Protein AF-A0A934KC36-F1 (afdb_monomer_lite)

Organism: NCBI:txid3127016

Secondary structure (DSSP, 8-state):
---S---------S-HHHHHHHHH-HHHHTTTT-SEEEE--STT-EEEEEE--TT-SS-EEEEEE----

pLDDT: mean 88.81, std 9.84, range [46.69, 97.88]

InterPro domains:
  IPR013538 Activator of Hsp90 ATPase homologue 1/2-like, C-terminal [PF08327] (14-55)
  IPR023393 START-like domain superfamily [G3DSA:3.30.530.20] (2-69)

Structure (mmCIF, N/CA/C/O backbone):
data_AF-A0A934KC36-F1
#
_entry.id   AF-A0A934KC36-F1
#
loop_
_atom_site.group_PDB
_atom_site.id
_atom_site.type_symbol
_atom_site.label_atom_id
_atom_site.label_alt_id
_atom_site.label_comp_id
_atom_site.label_asym_id
_atom_site.label_entity_id
_atom_site.label_seq_id
_atom_site.pdbx_PDB_ins_code
_atom_site.Cartn_x
_atom_site.Cartn_y
_atom_site.Cartn_z
_atom_site.occupancy
_atom_site.B_iso_or_equiv
_atom_site.auth_seq_id
_atom_site.auth_comp_id
_atom_site.auth_asym_id
_atom_site.auth_atom_id
_atom_site.pdbx_PDB_model_num
ATOM 1 N N . MET A 1 1 ? -15.105 -6.307 -25.194 1.00 46.69 1 MET A N 1
ATOM 2 C CA . MET A 1 1 ? -13.774 -5.880 -24.725 1.00 46.69 1 MET A CA 1
ATOM 3 C C . MET A 1 1 ? -13.783 -6.023 -23.215 1.00 46.69 1 MET A C 1
ATOM 5 O O . MET A 1 1 ? -14.473 -5.260 -22.563 1.00 46.69 1 MET A O 1
ATOM 9 N N . ALA A 1 2 ? -13.165 -7.079 -22.692 1.00 55.81 2 ALA A N 1
ATOM 10 C CA . ALA A 1 2 ? -13.109 -7.391 -21.258 1.00 55.81 2 ALA A CA 1
ATOM 11 C C . ALA A 1 2 ? -11.643 -7.590 -20.815 1.00 55.81 2 ALA A C 1
ATOM 13 O O . ALA A 1 2 ? -11.358 -8.434 -19.978 1.00 55.81 2 ALA A O 1
ATOM 14 N N . GLY A 1 3 ? -10.708 -6.887 -21.472 1.00 64.69 3 GLY A N 1
ATOM 15 C CA . GLY A 1 3 ? -9.263 -7.122 -21.360 1.00 64.69 3 GLY A CA 1
ATOM 16 C C . GLY A 1 3 ? -8.476 -6.070 -20.575 1.00 64.69 3 GLY A C 1
ATOM 17 O O . GLY A 1 3 ? -7.278 -6.253 -20.405 1.00 64.69 3 GLY 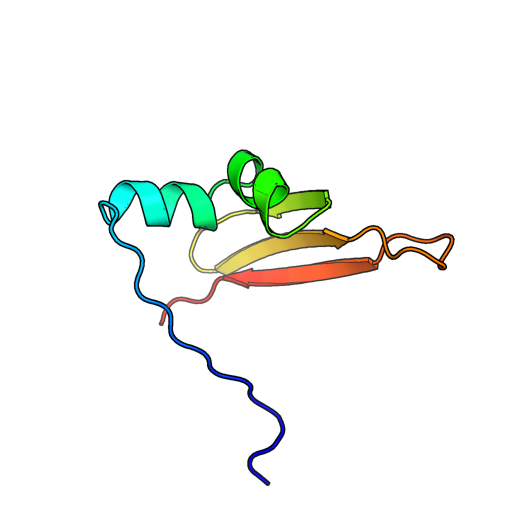A O 1
ATOM 18 N N . ASP A 1 4 ? -9.119 -5.006 -20.088 1.00 84.06 4 ASP A N 1
ATOM 19 C CA . ASP A 1 4 ? -8.414 -3.850 -19.501 1.00 84.06 4 ASP A CA 1
ATOM 20 C C . ASP A 1 4 ? -8.367 -3.894 -17.962 1.00 84.06 4 ASP A C 1
ATOM 22 O O . ASP A 1 4 ? -7.879 -2.967 -17.321 1.00 84.06 4 ASP A O 1
ATOM 26 N N . ARG A 1 5 ? -8.891 -4.964 -17.350 1.00 82.50 5 ARG A N 1
ATOM 27 C CA . ARG A 1 5 ? -8.967 -5.131 -15.895 1.00 82.50 5 ARG A CA 1
ATOM 28 C C . ARG A 1 5 ? -8.437 -6.501 -15.501 1.00 82.50 5 ARG A C 1
ATOM 30 O O . ARG A 1 5 ? -8.859 -7.518 -16.047 1.00 82.50 5 ARG A O 1
ATOM 37 N N . ILE A 1 6 ? -7.520 -6.513 -14.541 1.00 89.19 6 ILE A N 1
ATOM 38 C CA . ILE A 1 6 ? -6.986 -7.729 -13.932 1.00 89.19 6 ILE A CA 1
ATOM 39 C C . ILE A 1 6 ? -7.493 -7.770 -12.492 1.00 89.19 6 ILE A C 1
ATOM 41 O O . ILE A 1 6 ? -7.298 -6.818 -11.743 1.00 89.19 6 ILE A O 1
ATOM 45 N N . GLU A 1 7 ? -8.140 -8.871 -12.115 1.00 90.94 7 GLU A N 1
ATOM 46 C CA . GLU A 1 7 ? -8.642 -9.120 -10.760 1.00 90.94 7 GLU A CA 1
ATOM 47 C C . GLU A 1 7 ? -8.043 -10.426 -10.234 1.00 90.94 7 GLU A C 1
ATOM 49 O O . GLU A 1 7 ? -7.915 -11.409 -10.975 1.00 90.94 7 GLU A O 1
ATOM 54 N N . ARG A 1 8 ? -7.627 -10.421 -8.966 1.00 93.25 8 ARG A N 1
ATOM 55 C CA . ARG A 1 8 ? -7.045 -11.570 -8.269 1.00 93.25 8 ARG A CA 1
ATOM 56 C C . ARG A 1 8 ? -7.429 -11.515 -6.799 1.00 93.25 8 ARG A C 1
ATOM 58 O O . ARG A 1 8 ? -7.272 -10.472 -6.175 1.00 93.25 8 ARG A O 1
ATOM 65 N N . ASP A 1 9 ? -7.812 -12.670 -6.268 1.00 95.19 9 ASP A N 1
ATOM 66 C CA . ASP A 1 9 ? -8.118 -12.851 -4.854 1.00 95.19 9 ASP A CA 1
ATOM 67 C C . ASP A 1 9 ? -7.077 -13.768 -4.208 1.00 95.19 9 ASP A C 1
ATOM 69 O O . ASP A 1 9 ? -6.608 -14.735 -4.819 1.00 95.19 9 ASP A O 1
ATOM 73 N N . VAL A 1 10 ? -6.732 -13.475 -2.956 1.00 93.75 10 VAL A N 1
ATOM 74 C CA . VAL A 1 10 ? -5.845 -14.294 -2.126 1.00 93.75 10 VAL A CA 1
ATOM 75 C C . VAL A 1 10 ? -6.378 -14.334 -0.697 1.00 93.75 10 VAL A C 1
ATOM 77 O O . VAL A 1 10 ? -6.888 -13.338 -0.188 1.00 93.75 10 VAL A O 1
ATOM 80 N N . VAL A 1 11 ? -6.272 -15.493 -0.046 1.00 95.88 11 VAL A N 1
ATOM 81 C CA . VAL A 1 11 ? -6.624 -15.647 1.370 1.00 95.88 11 VAL A CA 1
ATOM 82 C C . VAL A 1 11 ? -5.371 -15.417 2.209 1.00 95.88 11 VAL A C 1
ATOM 84 O O . VAL A 1 11 ? -4.365 -16.095 2.009 1.00 95.88 11 VAL A O 1
ATOM 87 N N . ILE A 1 12 ? -5.445 -14.473 3.150 1.00 95.12 12 ILE A N 1
ATOM 88 C CA . ILE A 1 12 ? -4.383 -14.176 4.117 1.00 95.12 12 ILE A CA 1
ATOM 89 C C . ILE A 1 12 ? -4.906 -14.525 5.512 1.00 95.12 12 ILE A C 1
ATOM 91 O O . ILE A 1 12 ? -5.882 -13.940 5.978 1.00 95.12 12 ILE A O 1
ATOM 95 N N . GLU A 1 13 ? -4.259 -15.478 6.185 1.00 97.19 13 GLU A N 1
ATOM 96 C CA . GLU A 1 13 ? -4.599 -15.885 7.555 1.00 97.19 13 GLU A CA 1
ATOM 97 C C . GLU A 1 13 ? -4.008 -14.905 8.584 1.00 97.19 13 GLU A C 1
ATOM 99 O O . GLU A 1 13 ? -3.088 -15.232 9.331 1.00 97.19 13 GLU A O 1
ATOM 104 N N . ALA A 1 14 ? -4.521 -13.674 8.607 1.00 96.75 14 ALA A N 1
ATOM 105 C CA . ALA A 1 14 ? -4.102 -12.634 9.542 1.00 96.75 14 ALA A CA 1
ATOM 106 C C . ALA A 1 14 ? -5.291 -11.767 9.997 1.00 96.75 14 ALA A C 1
ATOM 108 O O . ALA A 1 14 ? -6.301 -11.684 9.292 1.00 96.75 14 ALA A O 1
ATOM 109 N N . PRO A 1 15 ? -5.197 -11.102 11.165 1.00 97.88 15 PRO A N 1
ATOM 110 C CA . PRO A 1 15 ? -6.180 -10.104 11.573 1.00 97.88 15 PRO A CA 1
ATOM 111 C C . PRO A 1 15 ? -6.286 -8.969 10.549 1.00 97.88 15 PRO A C 1
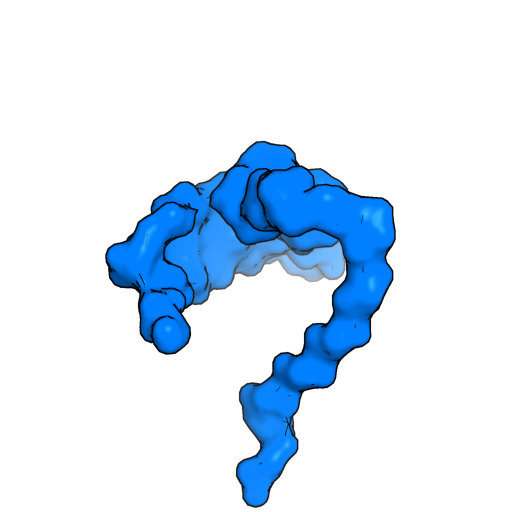ATOM 113 O O . PRO A 1 15 ? -5.273 -8.515 10.015 1.00 97.88 15 PRO A O 1
ATOM 116 N N . ILE A 1 16 ? -7.505 -8.475 10.319 1.00 95.44 16 ILE A N 1
ATOM 117 C CA . ILE A 1 16 ? -7.763 -7.438 9.310 1.00 95.44 16 ILE A CA 1
ATOM 118 C C . ILE A 1 16 ? -6.981 -6.148 9.574 1.00 95.44 16 ILE A C 1
ATOM 120 O O . ILE A 1 16 ? -6.490 -5.545 8.629 1.00 95.44 16 ILE A O 1
ATOM 124 N N . ASP A 1 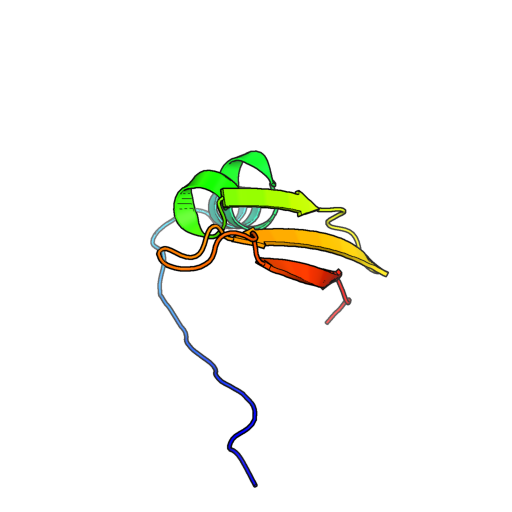17 ? -6.797 -5.770 10.841 1.00 96.81 17 ASP A N 1
ATOM 125 C CA . ASP A 1 17 ? -6.067 -4.555 11.215 1.00 96.81 17 ASP A CA 1
ATOM 126 C C . ASP A 1 17 ? -4.591 -4.629 10.796 1.00 96.81 17 ASP A C 1
ATOM 128 O O . ASP A 1 17 ? -4.028 -3.645 10.326 1.00 96.81 17 ASP A O 1
ATOM 132 N N . VAL A 1 18 ? -3.988 -5.822 10.887 1.00 96.12 18 VAL A N 1
ATOM 133 C CA . VAL A 1 18 ? -2.604 -6.068 10.453 1.00 96.12 18 VAL A CA 1
ATOM 134 C C . VAL A 1 18 ? -2.507 -6.000 8.935 1.00 96.12 18 VAL A C 1
ATOM 136 O O . VAL A 1 18 ? -1.604 -5.365 8.399 1.00 96.12 18 VAL A O 1
ATOM 139 N N . VAL A 1 19 ? -3.447 -6.631 8.224 1.00 96.19 19 VAL A N 1
ATOM 140 C CA . VAL A 1 19 ? -3.484 -6.559 6.757 1.00 96.19 19 VAL A CA 1
ATOM 141 C C . VAL A 1 19 ? -3.645 -5.110 6.311 1.00 96.19 19 VAL A C 1
ATOM 143 O O . VAL A 1 19 ? -2.928 -4.674 5.416 1.00 96.19 19 VAL A O 1
ATOM 146 N N . TRP A 1 20 ? -4.537 -4.359 6.959 1.00 94.19 20 TRP A N 1
ATOM 147 C CA . TRP A 1 20 ? -4.757 -2.950 6.669 1.00 94.19 20 TRP A CA 1
ATOM 148 C C . TRP A 1 20 ? -3.485 -2.126 6.861 1.00 94.19 20 TRP A C 1
ATOM 150 O O 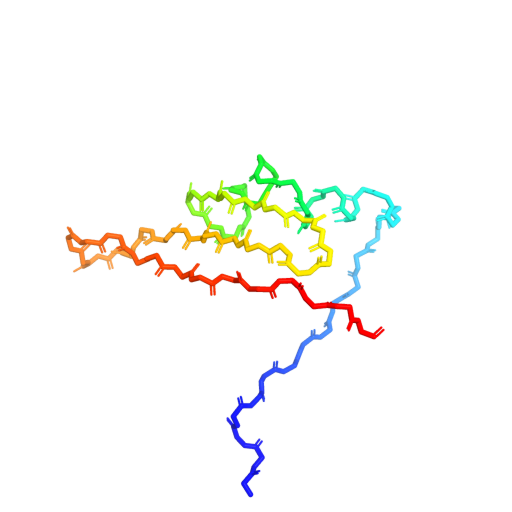. TRP A 1 20 ? -3.112 -1.375 5.966 1.00 94.19 20 TRP A O 1
ATOM 160 N N . GLU A 1 21 ? -2.784 -2.294 7.980 1.00 94.94 21 GLU A N 1
ATOM 161 C CA . GLU A 1 21 ? -1.492 -1.651 8.234 1.00 94.94 21 GLU A CA 1
ATOM 162 C C . GLU A 1 21 ? -0.473 -1.960 7.126 1.00 94.94 21 GLU A C 1
ATOM 164 O O . GLU A 1 21 ? 0.116 -1.037 6.564 1.00 94.94 21 GLU A O 1
ATOM 169 N N . VAL A 1 22 ? -0.345 -3.228 6.724 1.00 95.56 22 VAL A N 1
ATOM 170 C CA . VAL A 1 22 ? 0.626 -3.660 5.703 1.00 95.56 22 VAL A CA 1
ATOM 171 C C . VAL A 1 22 ? 0.348 -3.083 4.308 1.00 95.56 22 VAL A C 1
ATOM 173 O O . VAL A 1 22 ? 1.283 -2.869 3.534 1.00 95.56 22 VAL A O 1
ATOM 176 N N . ILE A 1 23 ? -0.919 -2.826 3.973 1.00 92.81 23 ILE A N 1
ATOM 177 C CA . ILE A 1 23 ? -1.317 -2.294 2.657 1.00 92.81 23 ILE A CA 1
ATOM 178 C C . ILE A 1 23 ? -1.569 -0.782 2.644 1.00 92.81 23 ILE A C 1
ATOM 180 O O . ILE A 1 23 ? -1.861 -0.241 1.579 1.00 92.81 23 ILE A O 1
ATOM 184 N N . SER A 1 24 ? -1.508 -0.103 3.793 1.00 92.12 24 SER A N 1
ATOM 185 C CA . SER A 1 24 ? -1.775 1.341 3.896 1.00 92.12 24 SER A CA 1
ATOM 186 C C . SER A 1 24 ? -0.589 2.156 4.402 1.00 92.12 24 SER A C 1
ATOM 188 O O . SER A 1 24 ? -0.515 3.348 4.114 1.00 92.12 24 SER A O 1
ATOM 190 N N . GLN A 1 25 ? 0.350 1.548 5.127 1.00 94.56 25 GLN A N 1
ATOM 191 C CA . GLN A 1 25 ? 1.529 2.258 5.609 1.00 94.56 25 GLN A CA 1
ATOM 192 C C . GLN A 1 25 ? 2.656 2.196 4.569 1.00 94.56 25 GLN A C 1
ATOM 194 O O . GLN A 1 25 ? 3.049 1.091 4.176 1.00 94.56 25 GLN A O 1
ATOM 199 N N . PRO A 1 26 ? 3.213 3.344 4.136 1.00 94.31 26 PRO A N 1
ATOM 200 C CA . PRO A 1 26 ? 4.339 3.374 3.206 1.00 94.31 26 PRO A CA 1
ATOM 201 C C . PRO A 1 26 ? 5.512 2.505 3.663 1.00 94.31 26 PRO A C 1
ATOM 203 O O . PRO A 1 26 ? 6.079 1.762 2.865 1.00 94.31 26 PRO A O 1
ATOM 206 N N . GLU A 1 27 ? 5.816 2.527 4.963 1.00 94.38 27 GLU A N 1
ATOM 207 C CA . GLU A 1 27 ? 6.905 1.763 5.571 1.00 94.38 27 GLU A CA 1
ATOM 208 C C . GLU A 1 27 ? 6.706 0.252 5.425 1.00 94.38 27 GLU A C 1
ATOM 210 O O . GLU A 1 27 ? 7.679 -0.487 5.327 1.00 94.38 27 GLU A O 1
ATOM 215 N N . GLN A 1 28 ? 5.459 -0.219 5.382 1.00 96.00 28 GLN A N 1
ATOM 216 C CA . GLN A 1 28 ? 5.163 -1.631 5.160 1.00 96.00 28 GLN A CA 1
ATOM 217 C C . GLN A 1 28 ? 5.149 -1.989 3.675 1.00 96.00 28 GLN A C 1
ATOM 219 O O . GLN A 1 28 ? 5.598 -3.067 3.294 1.00 96.00 28 GLN A O 1
ATOM 224 N N . ILE A 1 29 ? 4.667 -1.090 2.819 1.00 95.25 29 ILE A N 1
ATOM 225 C CA . ILE A 1 2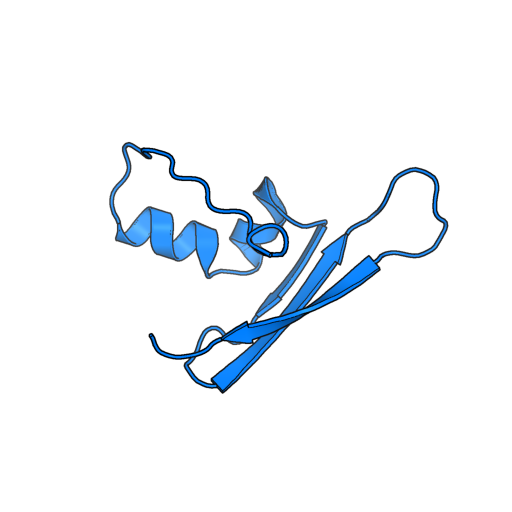9 ? 4.529 -1.336 1.378 1.00 95.25 29 ILE A CA 1
ATOM 226 C C . ILE A 1 29 ? 5.885 -1.522 0.702 1.00 95.25 29 ILE A C 1
ATOM 228 O O . ILE A 1 29 ? 6.018 -2.407 -0.149 1.00 95.25 29 ILE A O 1
ATOM 232 N N . VAL A 1 30 ? 6.905 -0.778 1.141 1.00 95.81 30 VAL A N 1
ATOM 233 C CA . VAL A 1 30 ? 8.275 -0.932 0.624 1.00 95.81 30 VAL A CA 1
ATOM 234 C C . VAL A 1 30 ? 8.896 -2.302 0.929 1.00 95.81 30 VAL A C 1
ATOM 236 O O . VAL A 1 30 ? 9.906 -2.684 0.346 1.00 95.81 30 VAL A O 1
ATOM 239 N N . HIS A 1 31 ? 8.311 -3.082 1.844 1.00 95.38 31 HIS A N 1
ATOM 240 C CA . HIS A 1 31 ? 8.804 -4.423 2.155 1.00 95.38 31 HIS A CA 1
ATOM 241 C C . HIS A 1 31 ? 8.317 -5.504 1.187 1.00 95.38 31 HIS A C 1
ATOM 243 O O . HIS A 1 31 ? 8.911 -6.584 1.158 1.00 95.38 31 HIS A O 1
ATOM 249 N N . TRP A 1 32 ? 7.244 -5.265 0.425 1.00 93.19 32 TRP A N 1
ATOM 250 C CA . TRP A 1 32 ? 6.623 -6.322 -0.382 1.00 93.19 32 TRP A CA 1
ATOM 251 C C . TRP A 1 32 ? 6.192 -5.908 -1.788 1.00 93.19 32 TRP A C 1
ATOM 253 O O . TRP A 1 32 ? 6.015 -6.795 -2.626 1.00 93.19 32 TRP A O 1
ATOM 263 N N . PHE A 1 33 ? 6.005 -4.614 -2.059 1.00 92.88 33 PHE A N 1
ATOM 264 C CA . PHE A 1 33 ? 5.428 -4.162 -3.322 1.00 92.88 33 PHE A CA 1
ATOM 265 C C . PHE A 1 33 ? 6.338 -3.231 -4.114 1.00 92.88 33 PHE A C 1
ATOM 267 O O . PHE A 1 33 ? 6.659 -3.566 -5.250 1.00 92.88 33 PHE A O 1
ATOM 274 N N . SER A 1 34 ? 6.737 -2.091 -3.547 1.00 94.81 34 SER A N 1
ATOM 275 C CA . SER A 1 34 ? 7.550 -1.073 -4.229 1.00 94.81 34 SER A CA 1
ATOM 276 C C . SER A 1 34 ? 8.907 -0.886 -3.555 1.00 94.81 34 SER A C 1
ATOM 278 O O . SER A 1 34 ? 9.131 -1.397 -2.464 1.00 94.81 34 SER A O 1
ATOM 280 N N . ASP A 1 35 ? 9.811 -0.148 -4.195 1.00 94.88 35 ASP A N 1
ATOM 281 C CA . ASP A 1 35 ? 11.112 0.193 -3.608 1.00 94.88 35 ASP A CA 1
ATOM 282 C C . ASP A 1 35 ? 11.019 1.472 -2.761 1.00 94.88 35 ASP A C 1
ATOM 284 O O . ASP A 1 35 ? 11.635 1.574 -1.702 1.00 94.88 35 ASP A O 1
ATOM 288 N N . GLU A 1 36 ? 10.175 2.422 -3.179 1.00 95.00 36 GLU A N 1
ATOM 289 C CA . GLU A 1 36 ? 9.787 3.585 -2.375 1.00 95.00 36 GLU A CA 1
ATOM 290 C C . GLU A 1 36 ? 8.267 3.789 -2.425 1.00 95.00 36 GLU A C 1
ATOM 292 O O . GLU A 1 36 ? 7.597 3.410 -3.397 1.00 95.00 36 GLU A O 1
ATOM 297 N N . ALA A 1 37 ? 7.714 4.382 -1.367 1.00 95.69 37 ALA A N 1
ATOM 298 C CA . ALA A 1 37 ? 6.293 4.680 -1.257 1.00 95.69 37 ALA A CA 1
ATOM 299 C C . ALA A 1 37 ? 6.067 6.000 -0.508 1.00 95.69 37 ALA A C 1
ATOM 301 O O . ALA A 1 37 ? 6.619 6.222 0.566 1.00 95.69 37 ALA A O 1
ATOM 302 N N . GLU A 1 38 ? 5.191 6.840 -1.050 1.00 94.19 38 GLU A N 1
ATOM 303 C CA . GLU A 1 38 ? 4.647 8.030 -0.395 1.00 94.19 38 GLU A CA 1
ATOM 304 C C . GLU A 1 38 ? 3.131 7.997 -0.552 1.00 94.19 38 GLU A C 1
ATOM 306 O O . GLU A 1 38 ? 2.637 8.049 -1.675 1.00 94.19 38 GLU A O 1
ATOM 311 N N . LEU A 1 39 ? 2.371 7.874 0.538 1.00 91.19 39 LEU A N 1
ATOM 312 C CA . LEU A 1 39 ? 0.923 7.667 0.455 1.00 91.19 39 LEU A CA 1
ATOM 313 C C . LEU A 1 39 ? 0.175 8.547 1.449 1.00 91.19 39 LEU A C 1
ATOM 315 O O . LEU A 1 39 ? 0.458 8.538 2.645 1.00 91.19 39 LEU A O 1
ATOM 319 N N . ASP A 1 40 ? -0.842 9.245 0.954 1.00 90.88 40 ASP A N 1
ATOM 320 C CA . ASP A 1 40 ? -1.851 9.924 1.759 1.00 90.88 40 ASP A CA 1
ATOM 321 C C . ASP A 1 40 ? -3.130 9.076 1.759 1.00 90.88 40 ASP A C 1
ATOM 323 O O . ASP A 1 40 ? -4.035 9.272 0.943 1.00 90.88 40 ASP A O 1
ATOM 327 N N . VAL A 1 41 ? -3.184 8.069 2.639 1.00 83.50 41 VAL A N 1
ATOM 328 C CA . VAL A 1 41 ? -4.280 7.083 2.686 1.00 83.50 41 VAL A CA 1
ATOM 329 C C . VAL A 1 41 ? -5.519 7.670 3.363 1.00 83.50 41 VAL A C 1
ATOM 331 O O . VAL A 1 41 ? -5.896 7.339 4.487 1.00 83.50 41 VAL A O 1
ATOM 334 N N . ARG A 1 42 ? -6.178 8.566 2.636 1.00 86.38 42 ARG A N 1
ATOM 335 C CA . ARG A 1 42 ? -7.501 9.123 2.926 1.00 86.38 42 ARG A CA 1
ATOM 336 C C . ARG A 1 42 ? -8.305 9.196 1.636 1.00 86.38 42 ARG A C 1
ATOM 338 O O . ARG A 1 42 ? -7.745 9.234 0.546 1.00 86.38 42 ARG A O 1
ATOM 345 N N . THR A 1 43 ? -9.626 9.264 1.739 1.00 87.00 43 THR A N 1
ATOM 346 C CA . THR A 1 43 ? -10.473 9.485 0.562 1.00 87.00 43 THR A CA 1
ATOM 347 C C . THR A 1 43 ? -10.089 10.788 -0.143 1.00 87.00 43 THR A C 1
ATOM 349 O O . THR A 1 43 ? -10.067 11.851 0.477 1.00 87.00 43 THR A O 1
ATOM 352 N N . GLY A 1 44 ? -9.805 10.702 -1.440 1.00 88.00 44 GLY A N 1
ATOM 353 C CA . GLY A 1 44 ? -9.316 11.807 -2.264 1.00 88.00 44 GLY A CA 1
ATOM 354 C C . GLY A 1 44 ? -7.822 12.101 -2.105 1.00 88.00 44 GLY A C 1
ATOM 355 O O . GLY A 1 44 ? -7.337 13.039 -2.732 1.00 88.00 44 GLY A O 1
ATOM 356 N N . GLY A 1 45 ? -7.107 11.337 -1.278 1.00 87.12 45 GLY A N 1
ATOM 357 C CA . GLY A 1 45 ? -5.660 11.422 -1.141 1.00 87.12 45 GLY A CA 1
ATOM 358 C C . GLY A 1 45 ? -4.932 10.854 -2.358 1.00 87.12 45 GLY A C 1
ATOM 359 O O . GLY A 1 45 ? -5.480 10.061 -3.134 1.00 87.12 45 GLY A O 1
ATOM 360 N N . GLU A 1 46 ? -3.687 11.281 -2.522 1.00 92.50 46 GLU A N 1
ATOM 361 C CA . GLU A 1 46 ? -2.804 10.838 -3.597 1.00 92.50 46 GLU A CA 1
ATOM 362 C C . GLU A 1 46 ? -1.646 10.017 -3.032 1.00 92.50 46 GLU A C 1
ATOM 364 O O . GLU A 1 46 ? -1.328 10.069 -1.842 1.00 92.50 46 GLU A O 1
ATOM 369 N N . GLY A 1 47 ? -1.019 9.233 -3.897 1.00 92.75 47 GLY A N 1
ATOM 370 C CA . GLY A 1 47 ? 0.171 8.479 -3.551 1.00 92.75 47 GLY A CA 1
ATOM 371 C C . GLY A 1 47 ? 1.120 8.347 -4.729 1.00 92.75 47 GLY A C 1
ATOM 372 O O . GLY A 1 47 ? 0.722 8.515 -5.882 1.00 92.75 47 GLY A O 1
ATOM 373 N N . ILE A 1 48 ? 2.375 8.040 -4.435 1.00 95.94 48 ILE A N 1
ATOM 374 C CA . ILE A 1 48 ? 3.417 7.748 -5.409 1.00 95.94 48 ILE A CA 1
ATOM 375 C C . ILE A 1 48 ? 4.083 6.445 -4.980 1.00 95.94 48 ILE A C 1
ATOM 377 O O . ILE A 1 48 ? 4.510 6.303 -3.835 1.00 95.94 48 ILE A O 1
ATOM 381 N N . LEU A 1 49 ? 4.161 5.493 -5.906 1.00 94.69 49 LEU A N 1
ATOM 382 C CA . LEU A 1 49 ? 4.975 4.293 -5.752 1.00 94.69 49 LEU A CA 1
ATOM 383 C C . LEU A 1 49 ? 6.100 4.318 -6.773 1.00 94.69 49 LEU A C 1
ATOM 385 O O . LEU A 1 49 ? 5.843 4.499 -7.966 1.00 94.69 49 LEU A O 1
ATOM 389 N N . THR A 1 50 ? 7.322 4.088 -6.311 1.00 95.06 50 THR A N 1
ATOM 390 C CA . THR A 1 50 ? 8.513 4.068 -7.158 1.00 95.06 50 THR A CA 1
ATOM 391 C C . THR A 1 50 ? 9.067 2.652 -7.232 1.00 95.06 50 THR A C 1
ATOM 393 O O . THR A 1 50 ? 9.214 1.985 -6.209 1.00 95.06 50 THR A O 1
ATOM 396 N N . PHE A 1 51 ? 9.369 2.201 -8.450 1.00 93.12 51 PHE A N 1
ATOM 397 C CA . PHE A 1 51 ? 9.927 0.879 -8.721 1.00 93.12 51 PHE A CA 1
ATOM 398 C C . PHE A 1 51 ? 11.262 0.995 -9.454 1.00 93.12 51 PHE A C 1
ATOM 400 O O . PHE A 1 51 ? 11.362 1.624 -10.516 1.00 93.12 51 PHE A O 1
ATOM 407 N N . GLU A 1 52 ? 12.275 0.326 -8.927 1.00 91.00 52 GLU A N 1
ATOM 408 C CA . GLU A 1 52 ? 13.567 0.136 -9.556 1.00 91.00 52 GLU A CA 1
ATOM 409 C C . GLU A 1 52 ? 13.501 -1.059 -10.512 1.00 91.00 52 GLU A C 1
ATOM 411 O O . GLU A 1 52 ? 13.567 -2.233 -10.145 1.00 91.00 52 GLU A O 1
ATOM 416 N N . MET A 1 53 ? 13.370 -0.766 -11.804 1.00 82.56 53 MET A N 1
ATOM 417 C CA . MET A 1 53 ? 13.338 -1.806 -12.824 1.00 82.56 53 MET A CA 1
ATOM 418 C C . MET A 1 53 ? 14.755 -2.184 -13.260 1.00 82.56 53 MET A C 1
ATOM 420 O O . MET A 1 53 ? 15.482 -1.400 -13.878 1.00 82.56 53 MET A O 1
ATOM 424 N N . SER A 1 54 ? 15.137 -3.432 -12.976 1.00 77.25 54 SER A N 1
ATOM 425 C CA . SER A 1 54 ? 16.401 -4.009 -13.436 1.00 77.25 54 SER A CA 1
ATOM 426 C C . SER A 1 54 ? 16.505 -3.932 -14.965 1.00 77.25 54 SER A C 1
ATOM 428 O O . SER A 1 54 ? 15.739 -4.571 -15.683 1.00 77.25 54 SER A O 1
ATOM 430 N N . GLY A 1 55 ? 17.470 -3.153 -15.463 1.00 77.62 55 GLY A N 1
ATOM 431 C CA . GLY A 1 55 ? 17.716 -2.956 -16.899 1.00 77.62 55 GLY A CA 1
ATOM 432 C C . GLY A 1 55 ? 17.365 -1.564 -17.434 1.00 77.62 55 GLY 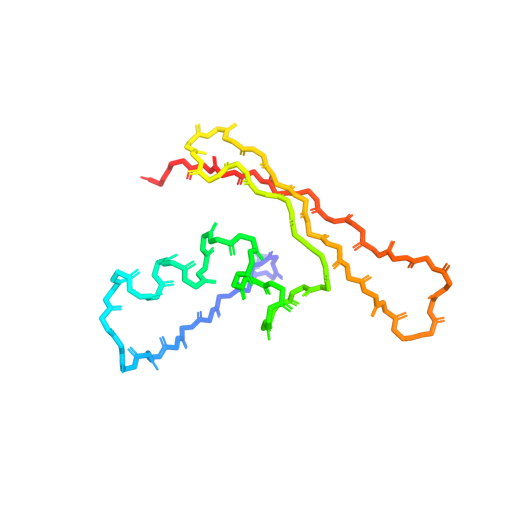A C 1
ATOM 433 O O . GLY A 1 55 ? 17.720 -1.252 -18.570 1.00 77.62 55 GLY A O 1
ATOM 434 N N . THR A 1 56 ? 16.744 -0.702 -16.627 1.00 70.56 56 THR A N 1
ATOM 435 C CA . THR A 1 56 ? 16.501 0.713 -16.951 1.00 70.56 56 THR A CA 1
ATOM 436 C C . THR A 1 56 ? 17.215 1.624 -15.959 1.00 70.56 56 THR A C 1
ATOM 438 O O . THR A 1 56 ? 17.180 1.390 -14.760 1.00 70.56 56 THR A O 1
ATOM 441 N N . ASN A 1 57 ? 17.854 2.691 -16.449 1.00 72.81 57 ASN A N 1
ATOM 442 C CA . ASN A 1 57 ? 18.598 3.639 -15.605 1.00 72.81 57 ASN A CA 1
ATOM 443 C C . ASN A 1 57 ? 17.706 4.724 -14.966 1.00 72.81 57 ASN A C 1
ATOM 445 O O . ASN A 1 57 ? 18.211 5.758 -14.534 1.00 72.81 57 ASN A O 1
ATOM 449 N N . GLN A 1 58 ? 16.384 4.549 -14.992 1.00 77.75 58 GLN A N 1
ATOM 450 C CA . GLN A 1 58 ? 15.425 5.472 -14.392 1.00 77.75 58 GLN A CA 1
ATOM 451 C C . GLN A 1 58 ? 14.379 4.666 -13.621 1.00 77.75 58 GLN A C 1
ATOM 453 O O . GLN A 1 58 ? 13.826 3.724 -14.198 1.00 77.75 58 GLN A O 1
ATOM 458 N N . PRO A 1 59 ? 14.111 5.014 -12.353 1.00 82.56 59 PRO A N 1
ATOM 459 C CA . PRO A 1 59 ? 13.021 4.410 -11.610 1.00 82.56 59 PRO A CA 1
ATOM 460 C C . PRO A 1 59 ? 11.674 4.823 -12.217 1.00 82.56 59 PRO A C 1
ATOM 462 O O . PRO A 1 59 ? 11.517 5.936 -12.729 1.00 82.56 59 PRO A O 1
ATOM 465 N N . ALA A 1 60 ? 10.701 3.916 -12.176 1.00 89.69 60 ALA A N 1
ATOM 466 C CA . ALA A 1 60 ? 9.347 4.172 -12.647 1.00 89.69 60 ALA A CA 1
ATOM 467 C C . ALA A 1 60 ? 8.470 4.608 -11.469 1.00 89.69 60 ALA A C 1
ATOM 469 O O . ALA A 1 60 ? 8.224 3.817 -10.560 1.00 89.69 60 ALA A O 1
ATOM 470 N N . ALA A 1 61 ? 8.002 5.857 -11.495 1.00 92.00 61 ALA A N 1
ATOM 471 C CA . ALA A 1 61 ? 7.088 6.403 -10.496 1.00 92.00 61 ALA A CA 1
ATOM 472 C C . ALA A 1 61 ? 5.642 6.371 -11.011 1.00 92.00 61 ALA A C 1
ATOM 474 O O . ALA A 1 61 ? 5.347 6.867 -12.102 1.00 92.00 61 ALA A O 1
ATOM 475 N N . TYR A 1 62 ? 4.737 5.806 -10.215 1.00 92.06 62 TYR A N 1
ATOM 476 C CA . TYR A 1 62 ? 3.319 5.679 -10.535 1.00 92.06 62 TYR A CA 1
ATOM 477 C C . TYR A 1 62 ? 2.466 6.433 -9.524 1.00 92.06 62 TYR A C 1
ATOM 479 O O . TYR A 1 62 ? 2.576 6.214 -8.319 1.00 92.06 62 TYR A O 1
ATOM 487 N N . HIS A 1 63 ? 1.580 7.287 -10.036 1.00 91.38 63 HIS A N 1
ATOM 488 C CA . HIS A 1 63 ? 0.633 8.032 -9.218 1.00 91.38 63 HIS A CA 1
ATOM 489 C C . HIS A 1 63 ? -0.612 7.199 -8.918 1.00 91.38 63 HIS A C 1
ATOM 491 O O . HIS A 1 63 ? -1.249 6.650 -9.820 1.00 91.38 63 HIS A O 1
ATOM 497 N N . LEU A 1 64 ? -0.971 7.163 -7.642 1.00 89.56 64 LEU A N 1
ATOM 498 C CA . LEU A 1 64 ? -2.174 6.548 -7.115 1.00 89.56 64 LEU A CA 1
ATOM 499 C C . LEU A 1 64 ? -3.158 7.626 -6.676 1.00 89.56 64 LEU A C 1
ATOM 501 O O . LEU A 1 64 ? -2.772 8.685 -6.180 1.00 89.56 64 LEU A O 1
ATOM 505 N N . ARG A 1 65 ? -4.443 7.311 -6.809 1.00 88.56 65 ARG A N 1
ATOM 506 C CA . ARG A 1 65 ? -5.531 8.074 -6.209 1.00 88.56 65 ARG A CA 1
ATOM 507 C C . ARG A 1 65 ? -6.373 7.137 -5.362 1.00 88.56 65 ARG A C 1
ATOM 509 O O . ARG A 1 65 ? -6.803 6.092 -5.845 1.00 88.56 65 ARG A O 1
ATOM 516 N N . PHE A 1 66 ? -6.624 7.536 -4.124 1.00 87.06 66 PHE A N 1
ATOM 517 C CA . PHE A 1 66 ? -7.474 6.795 -3.205 1.00 87.06 66 PHE A CA 1
ATOM 518 C C . PHE A 1 66 ? -8.907 7.312 -3.299 1.00 87.06 66 PHE A C 1
ATOM 520 O O . PHE A 1 66 ? -9.200 8.450 -2.936 1.00 87.06 66 PHE A O 1
ATOM 527 N N . GLU A 1 67 ? -9.818 6.477 -3.788 1.00 82.06 67 GLU A N 1
ATOM 528 C CA . GLU A 1 67 ? -11.239 6.807 -3.919 1.00 82.06 67 GLU A CA 1
ATOM 529 C C . GLU A 1 67 ? -12.058 6.002 -2.902 1.00 82.06 67 GLU A C 1
ATOM 531 O O . GLU A 1 67 ? -11.703 4.876 -2.555 1.00 82.06 67 GLU A O 1
ATOM 536 N N . ALA A 1 68 ? -13.137 6.593 -2.378 1.00 78.31 68 ALA A N 1
ATOM 537 C CA . ALA A 1 68 ? -14.092 5.841 -1.568 1.00 78.31 68 ALA A CA 1
ATOM 538 C C . ALA A 1 68 ? -14.934 4.955 -2.493 1.00 78.31 68 ALA A C 1
ATOM 540 O O . ALA A 1 68 ? -15.406 5.431 -3.527 1.00 78.31 68 ALA A O 1
ATOM 541 N N . VAL A 1 69 ? -15.095 3.688 -2.107 1.00 67.56 69 VAL A N 1
ATOM 542 C CA . VAL A 1 69 ? -15.890 2.679 -2.825 1.00 67.56 69 VAL A CA 1
ATOM 543 C C . VAL A 1 69 ? -17.344 2.721 -2.375 1.00 67.56 69 VAL A C 1
ATOM 545 O O . VAL A 1 69 ? -17.571 2.861 -1.151 1.00 67.56 69 VAL A O 1
#

Radius of gyration: 14.17 Å; chains: 1; bounding box: 34×28×36 Å

Sequence (69 aa):
MAGDRIERDVVIEAPIDVVWEVISQPEQIVHWFSDEAELDVRTGGEGILTFEMSGTNQPAAYHLRFEAV

Foldseek 3Di:
DPPPDDDDDDDDPDDPVVVCCLVQPQVNCCVPPAVGKDWDPDAQTKIWGWHDDPPDPDIDIDMDGHHDD